Protein AF-A0A455UHB8-F1 (afdb_monomer)

Radius of gyration: 18.69 Å; Cα contacts (8 Å, |Δi|>4): 116; chains: 1; bounding box: 49×36×44 Å

Foldseek 3Di:
DQDADPVRHGPDPDDDPQVVVQVVLVVCPPPQQNCNLDHPVNCVPPDDAEPPCDPVHVRHDPDPCPVLFDQLALVRDPAQAADPPPRHGQDSVNSVVVRCRRHDD

Nearest PDB structures (foldseek):
  2jiq-assembly1_A  TM=6.362E-01  e=1.709E-01  Desulfovibrio desulfuricans

Structure (mmCIF, N/CA/C/O backbone):
data_AF-A0A455UHB8-F1
#
_entry.id   AF-A0A455UHB8-F1
#
loop_
_atom_site.group_PDB
_atom_site.id
_atom_site.type_symbol
_atom_site.label_atom_id
_atom_site.label_alt_id
_atom_site.label_comp_id
_atom_site.label_asym_id
_atom_site.label_entity_id
_atom_site.label_seq_id
_atom_site.pdbx_PDB_ins_code
_atom_site.Cartn_x
_atom_site.Cartn_y
_atom_site.Cartn_z
_atom_site.occupancy
_atom_site.B_iso_or_equiv
_atom_site.auth_seq_id
_atom_site.auth_comp_id
_atom_site.auth_asym_id
_atom_site.auth_atom_id
_atom_site.pdbx_PDB_model_num
ATOM 1 N N . MET A 1 1 ? -18.116 21.001 11.915 1.00 71.88 1 MET A N 1
ATOM 2 C CA . MET A 1 1 ? -17.981 21.022 10.443 1.00 71.88 1 MET A CA 1
ATOM 3 C C . MET A 1 1 ? -19.008 20.039 9.894 1.00 71.88 1 MET A C 1
ATOM 5 O O . MET A 1 1 ? -19.040 18.930 10.405 1.00 71.88 1 MET A O 1
ATOM 9 N N . ASP A 1 2 ? -19.877 20.454 8.967 1.00 89.94 2 ASP A N 1
ATOM 10 C CA . ASP A 1 2 ? -20.987 19.650 8.405 1.00 89.94 2 ASP A CA 1
ATOM 11 C C . ASP A 1 2 ? -20.594 19.089 7.025 1.00 89.94 2 ASP A C 1
ATOM 13 O O . ASP A 1 2 ? -21.097 19.523 5.993 1.00 89.94 2 ASP A O 1
ATOM 17 N N . PHE A 1 3 ? -19.591 18.204 6.989 1.00 93.94 3 PHE A N 1
ATOM 18 C CA . PHE A 1 3 ? -19.128 17.607 5.732 1.00 93.94 3 PHE A CA 1
ATOM 19 C C . PHE A 1 3 ? -20.104 16.525 5.263 1.00 93.94 3 PHE A C 1
ATOM 21 O O . PHE A 1 3 ? -20.386 15.583 6.006 1.00 93.94 3 PHE A O 1
ATOM 28 N N . ARG A 1 4 ? -20.578 16.646 4.020 1.00 96.12 4 ARG A N 1
ATOM 29 C CA . ARG A 1 4 ? -21.568 15.749 3.412 1.00 96.12 4 ARG A CA 1
ATOM 30 C C . ARG A 1 4 ? -21.042 15.109 2.133 1.00 96.12 4 ARG A C 1
ATOM 32 O O . ARG A 1 4 ? -20.195 15.695 1.456 1.00 96.12 4 ARG A O 1
ATOM 39 N N . ASP A 1 5 ? -21.530 13.914 1.822 1.00 94.19 5 ASP A N 1
ATOM 40 C CA . ASP A 1 5 ? -21.295 13.258 0.538 1.00 94.19 5 ASP A CA 1
ATOM 41 C C . ASP A 1 5 ? -22.224 13.812 -0.564 1.00 94.19 5 ASP A C 1
ATOM 43 O O . ASP A 1 5 ? -23.021 14.730 -0.346 1.00 94.19 5 ASP A O 1
ATOM 47 N N . LYS A 1 6 ? -22.090 13.282 -1.785 1.00 95.12 6 LYS A N 1
ATOM 48 C CA . LYS A 1 6 ? -22.878 13.706 -2.956 1.00 95.12 6 LYS A CA 1
ATOM 49 C C . LYS A 1 6 ? -24.388 13.457 -2.808 1.00 95.12 6 LYS A C 1
ATOM 51 O O . LYS A 1 6 ? -25.159 14.050 -3.555 1.00 95.12 6 LYS A O 1
ATOM 56 N N . ASP A 1 7 ? -24.779 12.582 -1.884 1.00 95.88 7 ASP A N 1
ATOM 57 C CA . ASP A 1 7 ? -26.160 12.175 -1.636 1.00 95.88 7 ASP A CA 1
ATOM 58 C C . ASP A 1 7 ? -26.763 12.952 -0.443 1.00 95.88 7 ASP A C 1
ATOM 60 O O . ASP A 1 7 ? -27.946 12.818 -0.141 1.00 95.88 7 ASP A O 1
ATOM 64 N N . GLY A 1 8 ? -25.975 13.834 0.191 1.00 95.38 8 GLY A N 1
ATOM 65 C CA . GLY A 1 8 ? -26.390 14.686 1.308 1.00 95.38 8 GLY A CA 1
ATOM 66 C C . GLY A 1 8 ? -26.189 14.056 2.688 1.00 95.38 8 GLY A C 1
ATOM 67 O O . GLY A 1 8 ? -26.466 14.713 3.696 1.00 95.38 8 GLY A O 1
ATOM 68 N N . GLU A 1 9 ? -25.667 12.834 2.752 1.00 94.31 9 GLU A N 1
ATOM 69 C CA . GLU A 1 9 ? -25.404 12.109 3.996 1.00 94.31 9 GLU A CA 1
ATOM 70 C C . GLU A 1 9 ? -24.083 12.563 4.639 1.00 94.31 9 GLU A C 1
ATOM 72 O O . GLU A 1 9 ? -23.232 13.139 3.955 1.00 94.31 9 GLU A O 1
ATOM 77 N N . PRO A 1 10 ? -23.861 12.326 5.947 1.00 93.69 10 PRO A N 1
ATOM 78 C CA . PRO A 1 10 ? -22.572 12.597 6.579 1.00 93.69 10 PRO A CA 1
ATOM 79 C C . PRO A 1 10 ? -21.412 11.921 5.833 1.00 93.69 10 PRO A C 1
ATOM 81 O O . PRO A 1 10 ? -21.453 10.722 5.553 1.00 93.69 10 PRO A O 1
ATOM 84 N N . LEU A 1 11 ? -20.356 12.689 5.537 1.00 92.00 11 LEU A N 1
ATOM 85 C CA . LE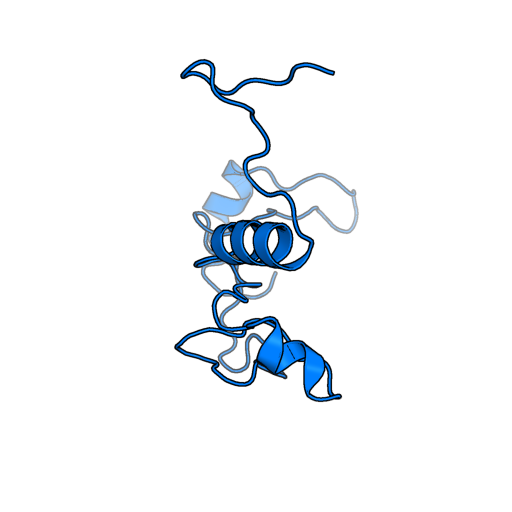U A 1 11 ? -19.188 12.187 4.801 1.00 92.00 11 LEU A CA 1
ATOM 86 C C . LEU A 1 11 ? -18.480 11.050 5.557 1.00 92.00 11 LEU A C 1
ATOM 88 O O . LEU A 1 11 ? -18.043 10.072 4.956 1.00 92.00 11 LEU A O 1
ATOM 92 N N . ILE A 1 12 ? -18.369 11.192 6.878 1.00 92.44 12 ILE A N 1
ATOM 93 C CA . ILE A 1 12 ? -17.812 10.182 7.777 1.00 92.44 12 ILE A CA 1
ATOM 94 C C . ILE A 1 12 ? -18.977 9.385 8.358 1.00 92.44 12 ILE A C 1
ATOM 96 O O . ILE A 1 12 ? -19.826 9.950 9.046 1.00 92.44 12 ILE A O 1
ATOM 100 N N . LYS A 1 13 ? -19.011 8.080 8.070 1.00 90.12 13 LYS A N 1
ATOM 101 C CA . LYS A 1 13 ? -20.126 7.185 8.436 1.00 90.12 13 LYS A CA 1
ATOM 102 C C . LYS A 1 13 ? -19.850 6.338 9.681 1.00 90.12 13 LYS A C 1
ATOM 104 O O . LYS A 1 13 ? -20.756 5.681 10.181 1.00 90.12 13 LYS A O 1
ATOM 109 N N . TRP A 1 14 ? -18.614 6.352 10.168 1.00 93.19 14 TRP A N 1
ATOM 110 C CA . TRP A 1 14 ? -18.152 5.574 11.314 1.00 93.19 14 TRP A CA 1
ATOM 111 C C . TRP A 1 14 ? -18.074 6.422 12.581 1.00 93.19 14 TRP A C 1
ATOM 113 O O . TRP A 1 14 ? -17.750 7.610 12.541 1.00 93.19 14 TRP A O 1
ATOM 123 N N . ASN A 1 15 ? -18.338 5.780 13.714 1.00 94.25 15 ASN A N 1
ATOM 124 C CA . ASN A 1 15 ? -18.388 6.393 15.038 1.00 94.25 15 ASN A CA 1
ATOM 125 C C . ASN A 1 15 ? -17.418 5.738 16.030 1.00 94.25 15 ASN A C 1
ATOM 127 O O . ASN A 1 15 ? -17.195 6.283 17.112 1.00 94.25 15 ASN A O 1
ATOM 131 N N . THR A 1 16 ? -16.819 4.598 15.676 1.00 95.56 16 THR A N 1
ATOM 132 C CA . THR A 1 16 ? -15.837 3.898 16.515 1.00 95.56 16 THR A CA 1
ATOM 133 C C . THR A 1 16 ? -14.482 3.754 15.810 1.00 95.56 16 THR A C 1
ATOM 135 O O . THR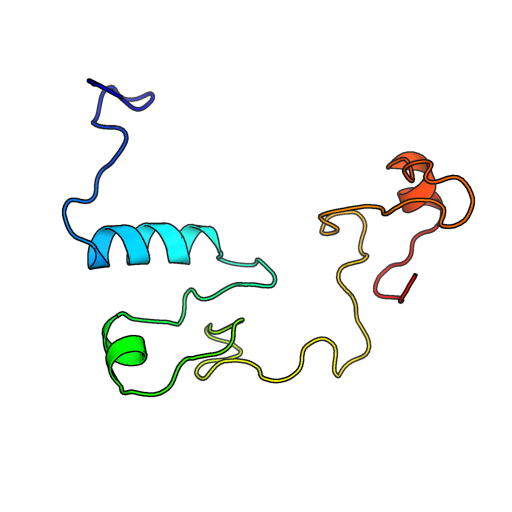 A 1 16 ? -14.415 3.792 14.579 1.00 95.56 16 THR A O 1
ATOM 138 N N . PRO A 1 17 ? -13.378 3.579 16.563 1.00 94.25 17 PRO A N 1
ATOM 139 C CA . PRO A 1 17 ? -12.073 3.275 15.973 1.00 94.25 17 PRO A CA 1
ATOM 140 C C . PRO A 1 17 ? -12.067 2.001 15.118 1.00 94.25 17 PRO A C 1
ATOM 142 O O . PRO A 1 17 ? -11.386 1.961 14.098 1.00 94.25 17 PRO A O 1
ATOM 145 N N . GLU A 1 18 ? -12.841 0.987 15.511 1.00 95.12 18 GLU A N 1
ATOM 146 C CA . GLU A 1 18 ? -12.971 -0.272 14.770 1.00 95.12 18 GLU A CA 1
ATOM 147 C C . GLU A 1 18 ? -13.687 -0.072 13.436 1.00 95.12 18 GLU A C 1
ATOM 149 O O . GLU A 1 18 ? -13.157 -0.461 12.401 1.00 95.12 18 GLU A O 1
ATOM 154 N N . GLU A 1 19 ? -14.808 0.652 13.423 1.00 95.31 19 GLU A N 1
ATOM 155 C CA . GLU A 1 19 ? -15.504 1.001 12.179 1.00 95.31 19 GLU A CA 1
ATOM 156 C C . GLU A 1 19 ? -14.631 1.862 11.251 1.00 95.31 19 GLU A C 1
ATOM 158 O O . GLU A 1 19 ? -14.642 1.678 10.034 1.00 95.31 19 GLU A O 1
ATOM 163 N N . ALA A 1 20 ? -13.849 2.792 11.812 1.00 94.81 20 ALA A N 1
ATOM 164 C CA . ALA A 1 20 ? -12.910 3.607 11.043 1.00 94.81 20 ALA A CA 1
ATOM 165 C C . ALA A 1 20 ? -11.801 2.752 10.409 1.00 94.81 20 ALA A C 1
ATOM 167 O O . ALA A 1 20 ? -11.434 2.954 9.251 1.00 94.81 20 ALA A O 1
ATOM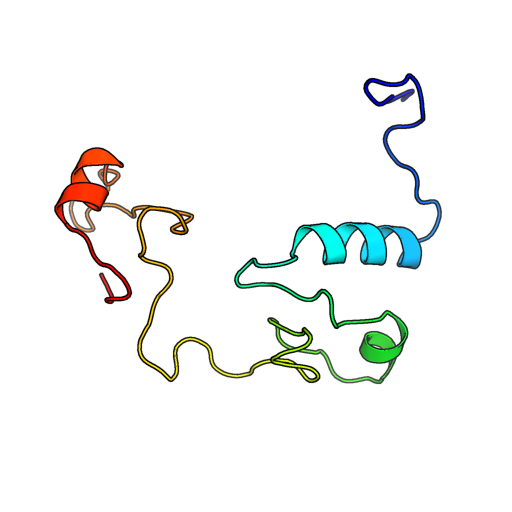 168 N N . PHE A 1 21 ? -11.271 1.791 11.167 1.00 94.81 21 PHE A N 1
ATOM 169 C CA . PHE A 1 21 ? -10.263 0.852 10.691 1.00 94.81 21 PHE A CA 1
ATOM 170 C C . PHE A 1 21 ? -10.818 -0.076 9.607 1.00 94.81 21 PHE A C 1
ATOM 172 O O . PHE A 1 21 ? -10.169 -0.261 8.577 1.00 94.81 21 PHE A O 1
ATOM 179 N N . ASP A 1 22 ? -12.025 -0.607 9.798 1.00 94.81 22 ASP A N 1
ATOM 180 C CA . ASP A 1 22 ? -12.685 -1.466 8.819 1.00 94.81 22 ASP A CA 1
ATOM 181 C C . ASP A 1 22 ? -12.985 -0.715 7.515 1.00 94.81 22 ASP A C 1
ATOM 183 O O . ASP A 1 22 ? -12.728 -1.235 6.429 1.00 94.81 22 ASP A O 1
ATOM 187 N N . ALA A 1 23 ? -13.419 0.546 7.595 1.00 94.19 23 ALA A N 1
ATOM 188 C CA . ALA A 1 23 ? -13.560 1.393 6.413 1.00 94.19 23 ALA A CA 1
ATOM 189 C C . ALA A 1 23 ? -12.215 1.600 5.690 1.00 94.19 23 ALA A C 1
ATOM 191 O O . ALA A 1 23 ? -12.150 1.549 4.461 1.00 94.19 23 ALA A O 1
ATOM 192 N N . TRP A 1 24 ? -11.130 1.805 6.440 1.00 93.69 24 TRP A N 1
ATOM 193 C CA . TRP A 1 24 ? -9.806 2.068 5.878 1.00 93.69 24 TRP A CA 1
ATOM 194 C C . TRP A 1 24 ? -9.155 0.831 5.250 1.00 93.69 24 TRP A C 1
ATOM 196 O O . TRP A 1 24 ? -8.590 0.929 4.159 1.00 93.69 24 TRP A O 1
ATOM 206 N N . ARG A 1 25 ? -9.258 -0.350 5.875 1.00 95.12 25 ARG A N 1
ATOM 207 C CA . ARG A 1 25 ? -8.694 -1.581 5.291 1.00 95.12 25 ARG A CA 1
ATOM 208 C C . ARG A 1 25 ? -9.351 -1.943 3.969 1.00 95.12 25 ARG A C 1
ATOM 210 O O . ARG A 1 25 ? -8.647 -2.393 3.068 1.00 95.12 25 ARG A O 1
ATOM 217 N N . GLU A 1 26 ? -10.641 -1.662 3.797 1.00 95.81 26 GLU A N 1
ATOM 218 C CA . GLU A 1 26 ? -11.321 -1.860 2.514 1.00 95.81 26 GLU A CA 1
ATOM 219 C C . GLU A 1 26 ? -10.753 -0.978 1.395 1.00 95.81 26 GLU A C 1
ATOM 221 O O . GLU A 1 26 ? -10.649 -1.431 0.254 1.00 95.81 26 GLU A O 1
ATOM 226 N N . CYS A 1 27 ? -10.274 0.232 1.702 1.00 94.44 27 CYS A N 1
ATOM 227 C CA . CYS A 1 27 ? -9.590 1.078 0.719 1.00 94.44 27 CYS A CA 1
ATOM 228 C C . CYS A 1 27 ? -8.275 0.471 0.202 1.00 94.44 27 CYS A C 1
ATOM 230 O O . CYS A 1 27 ? -7.789 0.877 -0.853 1.00 94.44 27 CYS A O 1
ATOM 232 N N . THR A 1 28 ? -7.690 -0.493 0.919 1.00 95.94 28 THR A N 1
ATOM 233 C CA . THR A 1 28 ? -6.416 -1.123 0.529 1.00 95.94 28 THR A CA 1
ATOM 234 C C . THR A 1 28 ? -6.569 -2.339 -0.370 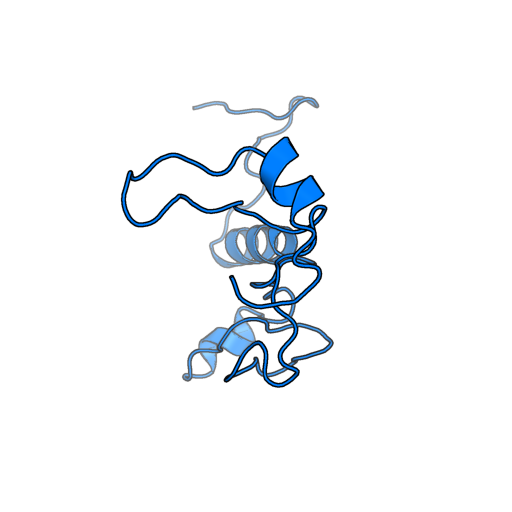1.00 95.94 28 THR A C 1
ATOM 236 O O . THR A 1 28 ? -5.568 -2.861 -0.858 1.00 95.94 28 THR A O 1
ATOM 239 N N . ARG A 1 29 ? -7.804 -2.780 -0.625 1.00 96.56 29 ARG A N 1
ATOM 240 C CA . ARG A 1 29 ? -8.096 -3.959 -1.439 1.00 96.56 29 ARG A CA 1
ATOM 241 C C . ARG A 1 29 ? -7.381 -3.900 -2.792 1.00 96.56 29 ARG A C 1
ATOM 243 O O . ARG A 1 29 ? -7.539 -2.946 -3.553 1.00 96.56 29 ARG A O 1
ATOM 250 N N . GLY A 1 30 ? -6.593 -4.931 -3.091 1.00 92.19 30 GLY A N 1
ATOM 251 C CA . GLY A 1 30 ? -5.832 -5.044 -4.341 1.00 92.19 30 GLY A CA 1
ATOM 252 C C . GLY A 1 30 ? -4.592 -4.145 -4.447 1.00 92.19 30 GLY A C 1
ATOM 253 O O . GLY A 1 30 ? -3.907 -4.180 -5.471 1.00 92.19 30 GLY A O 1
ATOM 254 N N . GLN A 1 31 ? -4.269 -3.356 -3.420 1.00 92.50 31 GLN A N 1
ATOM 255 C CA . GLN A 1 31 ? -3.005 -2.622 -3.344 1.00 92.50 31 GLN A CA 1
ATOM 256 C C . GLN A 1 31 ? -1.878 -3.508 -2.802 1.00 92.50 31 GLN A C 1
ATOM 258 O O . GLN A 1 31 ? -2.115 -4.567 -2.228 1.00 92.50 31 GLN A O 1
ATOM 263 N N . LEU A 1 32 ? -0.620 -3.076 -2.944 1.00 92.56 32 LEU A N 1
ATOM 264 C CA . LEU A 1 32 ? 0.528 -3.801 -2.375 1.00 92.56 32 LEU A CA 1
ATOM 265 C C . LEU A 1 32 ? 0.404 -3.971 -0.860 1.00 92.56 32 LEU A C 1
ATOM 267 O O . LEU A 1 32 ? 0.803 -4.991 -0.306 1.00 92.56 32 LEU A O 1
ATOM 271 N N . CYS A 1 33 ? -0.137 -2.946 -0.210 1.00 94.19 33 CYS A N 1
ATOM 272 C CA . CYS A 1 33 ? -0.367 -2.921 1.218 1.00 94.19 33 CYS A CA 1
ATOM 273 C C . CYS A 1 33 ? -1.705 -3.545 1.619 1.00 94.19 33 CYS A C 1
ATOM 275 O O . CYS A 1 33 ? -2.101 -3.324 2.748 1.00 94.19 33 CYS A O 1
ATOM 277 N N . ASP A 1 34 ? -2.401 -4.293 0.754 1.00 96.94 34 ASP A N 1
ATOM 278 C CA . ASP A 1 34 ? -3.717 -4.865 1.065 1.00 96.94 34 ASP A CA 1
ATOM 279 C C . ASP A 1 34 ? -3.711 -5.602 2.412 1.00 96.94 34 ASP A C 1
ATOM 281 O O . ASP A 1 34 ? -3.119 -6.675 2.553 1.00 96.94 34 ASP A O 1
ATOM 285 N N . TYR A 1 35 ? -4.373 -5.006 3.406 1.00 96.94 35 TYR A N 1
ATOM 286 C CA . TYR A 1 35 ? -4.576 -5.583 4.732 1.00 96.94 35 TYR A CA 1
ATOM 287 C C . TYR A 1 35 ? -6.056 -5.835 5.028 1.00 96.94 35 TYR A C 1
ATOM 289 O O . TYR A 1 35 ? -6.485 -5.854 6.184 1.00 96.94 35 TYR A O 1
ATOM 297 N N . THR A 1 36 ? -6.849 -6.099 3.986 1.00 97.62 36 THR A N 1
ATOM 298 C CA . THR A 1 36 ? -8.266 -6.470 4.111 1.00 97.62 36 THR A CA 1
ATOM 299 C C . THR A 1 36 ? -8.489 -7.737 4.930 1.00 97.62 36 THR A C 1
ATOM 301 O O . THR A 1 36 ? -9.616 -7.990 5.322 1.00 97.62 36 THR A O 1
ATOM 304 N N . GLY A 1 37 ? -7.467 -8.539 5.225 1.00 95.62 37 GLY A N 1
ATOM 305 C CA . GLY A 1 37 ? -7.525 -9.713 6.098 1.00 95.62 37 GLY A CA 1
ATOM 306 C C . GLY A 1 37 ? -7.157 -9.455 7.565 1.00 95.62 37 GLY A C 1
ATOM 307 O O . GLY A 1 37 ? -7.238 -10.394 8.367 1.00 95.62 37 GLY A O 1
ATOM 308 N N . MET A 1 38 ? -6.746 -8.236 7.939 1.00 95.44 38 MET A N 1
ATOM 309 C CA . MET A 1 38 ? -6.484 -7.854 9.333 1.00 95.44 38 MET A CA 1
ATOM 310 C C . MET A 1 38 ? -7.791 -7.424 10.003 1.00 95.44 38 MET A C 1
ATOM 312 O O . MET A 1 38 ? -8.334 -6.386 9.653 1.00 95.44 38 MET A O 1
ATOM 316 N N . SER A 1 39 ? -8.299 -8.203 10.960 1.00 92.06 39 SER A N 1
ATOM 317 C CA . SER A 1 39 ? -9.407 -7.782 11.828 1.00 92.06 39 SER A CA 1
ATOM 318 C C . SER A 1 39 ? -8.884 -7.118 13.102 1.00 92.06 39 SER A C 1
ATOM 320 O O . SER A 1 39 ? -7.741 -7.348 13.506 1.00 92.06 39 SER A O 1
ATOM 322 N N . TYR A 1 40 ? -9.739 -6.348 13.777 1.00 89.81 40 TYR A N 1
ATOM 323 C CA . TYR A 1 40 ? -9.421 -5.767 15.084 1.00 89.81 40 TYR A CA 1
ATOM 324 C C . TYR A 1 40 ? -9.030 -6.842 16.115 1.00 89.81 40 TYR A C 1
ATOM 326 O O . TYR A 1 40 ? -8.070 -6.676 16.866 1.00 89.81 40 TYR A O 1
ATOM 334 N N . GLU A 1 41 ? -9.704 -7.996 16.079 1.00 90.75 41 GLU A N 1
ATOM 335 C CA . GLU A 1 41 ? -9.365 -9.184 16.875 1.00 90.75 41 GLU A CA 1
ATOM 336 C C . GLU A 1 41 ? -7.958 -9.723 16.568 1.00 90.75 41 GLU A C 1
ATOM 338 O O . GLU A 1 41 ? -7.190 -10.015 17.480 1.00 90.75 41 GLU A O 1
ATOM 343 N N . LYS A 1 42 ? -7.571 -9.819 15.289 1.00 91.50 42 LYS A N 1
ATOM 344 C CA . LYS A 1 42 ? -6.218 -10.266 14.923 1.00 91.50 42 LYS A CA 1
ATOM 345 C C . LYS A 1 42 ? -5.143 -9.318 15.461 1.00 91.50 42 LYS A C 1
ATOM 347 O O . LYS A 1 42 ? -4.093 -9.778 15.900 1.00 91.50 42 LYS A O 1
ATOM 352 N N . LEU A 1 43 ? -5.401 -8.011 15.434 1.00 91.31 43 LEU A N 1
ATOM 353 C CA . LEU A 1 43 ? -4.458 -6.998 15.914 1.00 91.31 43 LEU A CA 1
ATOM 354 C C . LEU A 1 43 ? -4.317 -6.987 17.443 1.00 91.31 43 LEU A C 1
ATOM 356 O O . LEU A 1 43 ? -3.252 -6.638 17.951 1.00 91.31 43 LEU A O 1
ATOM 360 N N . SER A 1 44 ? -5.349 -7.392 18.187 1.00 88.81 44 SER A N 1
ATOM 361 C CA . SER A 1 44 ? -5.300 -7.448 19.654 1.00 88.81 44 SER A CA 1
ATOM 362 C C . SER A 1 44 ? -4.543 -8.667 20.204 1.00 88.81 44 SER A C 1
ATOM 364 O O . SER A 1 44 ? -4.222 -8.699 21.391 1.00 88.81 44 SER A O 1
ATOM 366 N N . GLY A 1 45 ? -4.175 -9.631 19.349 1.00 86.00 45 GLY A N 1
ATOM 367 C CA . GLY A 1 45 ? -3.468 -10.870 19.706 1.00 86.00 45 GLY A CA 1
ATOM 368 C C . GLY A 1 45 ? -2.006 -10.724 20.164 1.00 86.00 45 GLY A C 1
ATOM 369 O O . GLY A 1 45 ? -1.373 -11.723 20.495 1.00 86.00 45 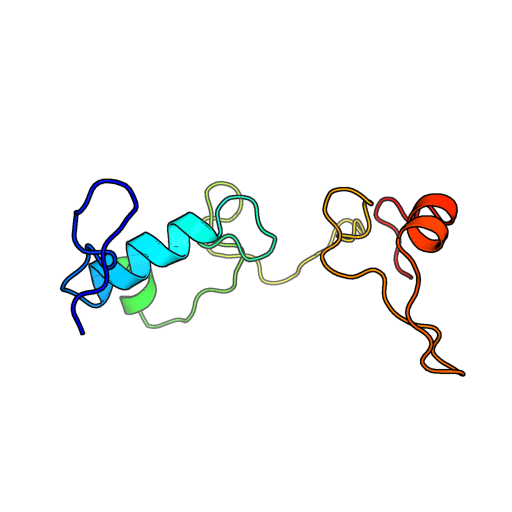GLY A O 1
ATOM 370 N N . GLY A 1 46 ? -1.455 -9.507 20.210 1.00 78.94 46 GLY A N 1
ATOM 371 C CA . GLY A 1 46 ? -0.181 -9.200 20.880 1.00 78.94 46 GLY A CA 1
ATOM 372 C C . GLY A 1 46 ? 1.069 -9.162 19.993 1.00 78.94 46 GLY A C 1
ATOM 373 O O . GLY A 1 46 ? 2.084 -8.612 20.415 1.00 78.94 46 GLY A O 1
ATOM 374 N N . SER A 1 47 ? 1.005 -9.657 18.755 1.00 80.62 47 SER A N 1
ATOM 375 C CA . SER A 1 47 ? 2.058 -9.470 17.746 1.00 80.62 47 SER A CA 1
ATOM 376 C C . SER A 1 47 ? 1.535 -8.633 16.583 1.00 80.62 47 SER A C 1
ATOM 378 O O . SER A 1 47 ? 0.459 -8.914 16.057 1.00 80.62 47 SER A O 1
ATOM 380 N N . GLY A 1 48 ? 2.300 -7.627 16.150 1.00 89.12 48 GLY A N 1
ATOM 381 C CA . GLY A 1 48 ? 1.986 -6.892 14.923 1.00 89.12 48 GLY A CA 1
ATOM 382 C C . GLY A 1 48 ? 1.957 -7.817 13.700 1.00 89.12 48 GLY A C 1
ATOM 383 O O . GLY A 1 48 ? 2.645 -8.835 13.672 1.00 89.12 48 GLY A O 1
ATOM 384 N N . ILE A 1 49 ? 1.166 -7.457 12.687 1.00 94.12 49 ILE A N 1
ATOM 385 C CA . ILE A 1 49 ? 1.015 -8.230 11.446 1.00 94.12 49 ILE A CA 1
ATOM 386 C C . ILE A 1 49 ? 1.598 -7.415 10.292 1.00 94.12 49 ILE A C 1
ATOM 388 O O . ILE A 1 49 ? 1.266 -6.243 10.123 1.00 94.12 49 ILE A O 1
ATOM 392 N N . GLN A 1 50 ? 2.467 -8.029 9.491 1.00 95.12 50 GLN A N 1
ATOM 393 C CA . GLN A 1 50 ? 3.045 -7.393 8.306 1.00 95.12 50 GLN A CA 1
ATOM 394 C C . GLN A 1 50 ? 2.057 -7.440 7.138 1.00 95.12 50 GLN A C 1
ATOM 396 O O . GLN A 1 50 ? 1.444 -8.471 6.874 1.00 95.12 50 GLN A O 1
ATOM 401 N N . TRP A 1 51 ? 1.900 -6.330 6.424 1.00 95.31 51 TRP A N 1
ATOM 402 C CA . TRP A 1 51 ? 1.141 -6.300 5.175 1.00 95.31 51 TRP A CA 1
ATOM 403 C C . TRP A 1 51 ? 1.978 -6.881 4.015 1.00 95.31 51 TRP A C 1
ATOM 405 O O . TRP A 1 51 ? 3.207 -6.872 4.091 1.00 95.31 51 TRP A O 1
ATOM 415 N N . PRO A 1 52 ? 1.348 -7.339 2.919 1.00 96.50 52 PRO A N 1
ATOM 416 C CA . PRO A 1 52 ? -0.087 -7.566 2.757 1.00 96.50 52 PRO A CA 1
ATOM 417 C C . PRO A 1 52 ? -0.594 -8.670 3.689 1.00 96.50 52 PRO A C 1
ATOM 419 O O . PRO A 1 52 ? 0.088 -9.668 3.900 1.00 96.50 52 PRO A O 1
ATOM 422 N N . CYS A 1 53 ? -1.800 -8.491 4.223 1.00 96.81 53 CYS A N 1
ATOM 423 C CA . CYS A 1 53 ? -2.519 -9.505 4.983 1.00 96.81 53 CYS A CA 1
ATOM 424 C C . CYS A 1 53 ? -3.943 -9.614 4.437 1.00 96.81 53 CYS A C 1
ATOM 426 O O . CYS A 1 53 ? -4.786 -8.768 4.713 1.00 96.81 53 CYS A O 1
ATOM 428 N N . ASN A 1 54 ? -4.203 -10.636 3.632 1.00 96.94 54 ASN A N 1
ATOM 429 C CA . ASN A 1 54 ? -5.435 -10.813 2.859 1.00 96.94 54 ASN A CA 1
ATOM 430 C C . ASN A 1 54 ? -5.700 -12.313 2.632 1.00 96.94 54 ASN A C 1
ATOM 432 O O . ASN A 1 54 ? -5.083 -13.150 3.287 1.00 96.94 54 ASN A O 1
ATOM 436 N N . GLU A 1 55 ? -6.609 -12.679 1.726 1.00 95.88 55 GLU A N 1
ATOM 437 C CA . GLU A 1 55 ? -6.932 -14.090 1.443 1.00 95.88 55 GLU A CA 1
ATOM 438 C C . GLU A 1 55 ? -5.716 -14.909 0.980 1.00 95.88 55 GLU A C 1
ATOM 440 O O . GLU A 1 55 ? -5.587 -16.080 1.334 1.00 95.88 55 GLU A O 1
ATOM 445 N N . GLN A 1 56 ? -4.799 -14.290 0.230 1.00 95.62 56 GLN A N 1
ATOM 446 C CA . GLN A 1 56 ? -3.569 -14.936 -0.229 1.00 95.62 56 GLN A CA 1
ATOM 447 C C . GLN A 1 56 ? -2.522 -15.039 0.890 1.00 95.62 56 GLN A C 1
ATOM 449 O O . GLN A 1 56 ? -1.771 -16.012 0.952 1.00 95.62 56 GLN A O 1
ATOM 454 N N . TYR A 1 57 ? -2.475 -14.042 1.776 1.00 96.19 57 TYR A N 1
ATOM 455 C CA . TYR A 1 57 ? -1.516 -13.938 2.876 1.00 96.19 57 TYR A CA 1
ATOM 456 C C . TYR A 1 57 ? -2.247 -13.769 4.221 1.00 96.19 57 TYR A C 1
ATOM 458 O O . TYR A 1 57 ? -2.201 -12.694 4.814 1.00 96.19 57 TYR A O 1
ATOM 466 N N . PRO A 1 58 ? -2.932 -14.801 4.750 1.00 94.31 58 PRO A N 1
ATOM 467 C CA . PRO A 1 58 ? -3.844 -14.651 5.897 1.00 94.31 58 PRO A CA 1
ATOM 468 C C . PRO A 1 58 ? -3.161 -14.262 7.218 1.00 94.31 58 PRO A C 1
ATOM 470 O O . PRO A 1 58 ? -3.834 -13.808 8.153 1.00 94.31 58 PRO A O 1
ATOM 473 N N . HIS A 1 59 ? -1.840 -14.441 7.286 1.00 93.94 59 HIS A N 1
ATOM 474 C CA . HIS A 1 59 ? -0.982 -14.132 8.432 1.00 93.94 59 HIS A CA 1
ATOM 475 C C . HIS A 1 59 ? 0.036 -13.024 8.132 1.00 93.94 59 HIS A C 1
ATOM 477 O O . HIS A 1 59 ? 0.972 -12.825 8.901 1.00 93.94 59 HIS A O 1
ATOM 483 N N . GLY A 1 60 ? -0.144 -12.301 7.027 1.00 95.12 60 GLY A N 1
ATOM 484 C CA . GLY A 1 60 ? 0.842 -11.346 6.545 1.00 95.12 60 GLY A CA 1
ATOM 485 C C . GLY A 1 60 ? 1.891 -11.963 5.622 1.00 95.12 60 GLY A C 1
ATOM 486 O O . GLY A 1 60 ? 1.926 -13.180 5.407 1.00 95.12 60 GLY A O 1
ATOM 487 N N . ARG A 1 61 ? 2.766 -11.114 5.077 1.00 96.25 61 ARG A N 1
ATOM 488 C CA . ARG A 1 61 ? 3.906 -11.523 4.248 1.00 96.25 61 ARG A CA 1
ATOM 489 C C . ARG A 1 61 ? 5.169 -10.797 4.693 1.00 96.25 61 ARG A C 1
ATOM 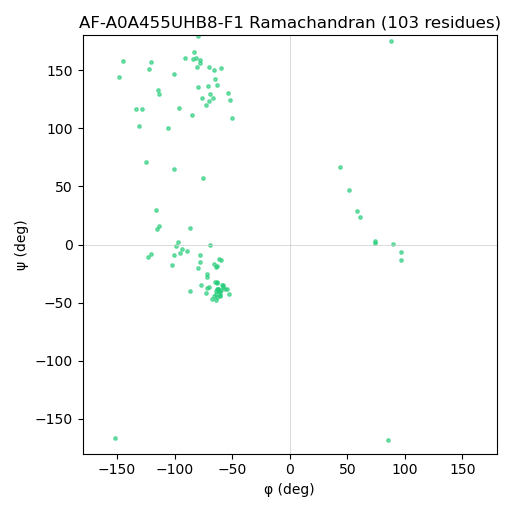491 O O . ARG A 1 61 ? 5.272 -9.585 4.563 1.00 96.25 61 ARG A O 1
ATOM 498 N N . GLU A 1 62 ? 6.146 -11.564 5.160 1.00 95.31 62 GLU A N 1
ATOM 499 C CA . GLU A 1 62 ? 7.396 -11.021 5.701 1.00 95.31 62 GLU A CA 1
ATOM 500 C C . GLU A 1 62 ? 8.315 -10.434 4.624 1.00 95.31 62 GLU A C 1
ATOM 502 O O . GLU A 1 62 ? 8.945 -9.400 4.834 1.00 95.31 62 GLU A O 1
ATOM 507 N N . HIS A 1 63 ? 8.364 -11.066 3.449 1.00 95.62 63 HIS A N 1
ATOM 508 C CA . HIS A 1 63 ? 9.240 -10.655 2.356 1.00 95.62 63 HIS A CA 1
ATOM 509 C C . HIS A 1 63 ? 8.460 -10.499 1.046 1.00 95.62 63 HIS A C 1
ATOM 511 O O . HIS A 1 63 ? 7.892 -11.458 0.508 1.00 95.62 63 HIS A O 1
ATOM 517 N N . LEU A 1 64 ? 8.433 -9.269 0.533 1.00 95.25 64 LEU A N 1
ATOM 518 C CA . LEU A 1 64 ? 7.866 -8.927 -0.772 1.00 95.25 64 LEU A CA 1
ATOM 519 C C . LEU A 1 64 ? 8.821 -9.314 -1.906 1.00 95.25 64 LEU A C 1
ATOM 521 O O . LEU A 1 64 ? 10.027 -9.387 -1.705 1.00 95.25 64 LEU A O 1
ATOM 525 N N . TYR A 1 65 ? 8.274 -9.518 -3.107 1.00 94.81 65 TYR A N 1
ATOM 526 C CA . TYR A 1 65 ? 9.050 -9.707 -4.344 1.00 94.81 65 TYR A CA 1
ATOM 527 C C . TYR A 1 65 ? 10.034 -10.887 -4.333 1.00 94.81 65 TYR A C 1
ATOM 529 O O . TYR A 1 65 ? 11.034 -10.885 -5.047 1.00 94.81 65 TYR A O 1
ATOM 537 N N . SER A 1 66 ? 9.737 -11.935 -3.560 1.00 95.62 66 SER A N 1
ATOM 538 C CA . SER A 1 66 ? 10.501 -13.193 -3.557 1.00 95.62 66 SER A CA 1
ATOM 539 C C . SER A 1 66 ? 10.507 -13.920 -4.913 1.00 95.62 66 SER A C 1
ATOM 541 O O . SER A 1 66 ? 11.265 -14.863 -5.108 1.00 95.62 66 SER A O 1
ATOM 543 N N . ASP A 1 67 ? 9.640 -13.501 -5.832 1.00 95.31 67 ASP A N 1
ATOM 544 C CA . ASP A 1 67 ? 9.521 -13.931 -7.225 1.00 95.31 67 ASP A CA 1
ATOM 545 C C . ASP A 1 67 ? 10.237 -12.994 -8.214 1.00 95.31 67 ASP A C 1
ATOM 547 O O . ASP A 1 67 ? 10.191 -13.229 -9.420 1.00 95.31 67 ASP A O 1
ATOM 551 N N . TYR A 1 68 ? 10.911 -11.951 -7.718 1.00 96.12 68 TYR A N 1
ATOM 552 C CA . TYR A 1 68 ? 11.586 -10.919 -8.508 1.00 96.12 68 TYR A CA 1
ATOM 553 C C . TYR A 1 68 ? 10.652 -10.111 -9.428 1.00 96.12 68 TYR A C 1
ATOM 555 O O . TYR A 1 68 ? 11.118 -9.526 -10.407 1.00 96.12 68 TYR A O 1
ATOM 563 N N . VAL A 1 69 ? 9.350 -10.047 -9.114 1.00 95.69 69 VAL A N 1
ATOM 564 C CA . VAL A 1 69 ? 8.352 -9.280 -9.878 1.00 95.69 69 VAL A CA 1
ATOM 565 C C . VAL A 1 69 ? 7.951 -8.013 -9.119 1.00 95.69 69 VAL A C 1
ATOM 567 O O . VAL A 1 69 ? 7.113 -8.043 -8.225 1.00 95.69 69 VAL A O 1
ATOM 570 N N . PHE A 1 70 ? 8.519 -6.869 -9.493 1.00 94.94 70 PHE A N 1
ATOM 571 C CA . PHE A 1 70 ? 8.279 -5.573 -8.844 1.00 94.94 70 PHE A CA 1
ATOM 572 C C . PHE A 1 70 ? 7.011 -4.862 -9.367 1.00 94.94 70 PHE A C 1
ATOM 574 O O . PHE A 1 70 ? 6.556 -5.111 -10.484 1.00 94.94 70 PHE A O 1
ATOM 581 N N . ARG A 1 71 ? 6.437 -3.907 -8.611 1.00 93.69 71 ARG A N 1
ATOM 582 C CA . ARG A 1 71 ? 5.304 -3.058 -9.072 1.00 93.69 71 ARG A CA 1
ATOM 583 C C . ARG A 1 71 ? 5.745 -1.971 -10.064 1.00 93.69 71 ARG A C 1
ATOM 585 O O . ARG A 1 71 ? 5.528 -0.784 -9.856 1.00 93.69 71 ARG A O 1
ATOM 592 N N . THR A 1 72 ? 6.359 -2.390 -11.166 1.00 95.62 72 THR A N 1
ATOM 593 C CA . THR A 1 72 ? 6.859 -1.515 -12.239 1.00 95.62 72 THR A CA 1
ATOM 594 C C . THR A 1 72 ? 6.101 -1.701 -13.560 1.00 95.62 72 THR A C 1
ATOM 596 O O . THR A 1 72 ? 6.548 -1.262 -14.621 1.00 95.62 72 THR A O 1
ATOM 599 N N . PHE A 1 73 ? 4.927 -2.339 -13.520 1.00 96.00 73 PHE A N 1
ATOM 600 C CA . PHE A 1 73 ? 3.976 -2.322 -14.633 1.00 96.00 73 PHE A CA 1
ATOM 601 C C . PHE A 1 73 ? 3.339 -0.939 -14.755 1.00 96.00 73 PHE A C 1
ATOM 603 O O . PHE A 1 73 ? 2.935 -0.359 -13.751 1.00 96.00 73 PHE A O 1
ATOM 610 N N . TYR A 1 74 ? 3.218 -0.428 -15.982 1.00 95.44 74 TYR A N 1
ATOM 611 C CA . TYR A 1 74 ? 2.726 0.928 -16.251 1.00 95.44 74 TYR A CA 1
ATOM 612 C C . TYR A 1 74 ? 1.376 1.233 -15.583 1.00 95.44 74 TYR A C 1
ATOM 614 O O . TYR A 1 74 ? 1.221 2.300 -15.001 1.00 95.44 74 TYR A O 1
ATOM 622 N N . ASP A 1 75 ? 0.433 0.288 -15.622 1.00 93.94 75 ASP A N 1
ATOM 623 C CA . ASP A 1 75 ? -0.928 0.496 -15.108 1.00 93.94 75 ASP A CA 1
ATOM 624 C C . ASP A 1 75 ? -1.029 0.415 -13.576 1.00 93.94 75 ASP A C 1
ATOM 626 O O . ASP A 1 75 ? -2.034 0.825 -13.003 1.00 93.94 75 ASP A O 1
ATOM 630 N N . THR A 1 76 ? -0.002 -0.114 -12.902 1.00 91.81 76 THR A N 1
ATOM 631 C CA . THR A 1 76 ? -0.010 -0.313 -11.441 1.00 91.81 76 THR A CA 1
ATOM 632 C C . THR A 1 76 ? 1.110 0.419 -10.709 1.00 91.81 76 THR A C 1
ATOM 634 O O . THR A 1 76 ? 1.151 0.374 -9.482 1.00 91.81 76 THR A O 1
ATOM 637 N N . ALA A 1 77 ? 2.063 1.016 -11.426 1.00 93.69 77 ALA A N 1
ATOM 638 C CA . ALA A 1 77 ? 3.165 1.742 -10.816 1.00 93.69 77 ALA A CA 1
ATOM 639 C C . ALA A 1 77 ? 2.638 3.040 -10.193 1.00 93.69 77 ALA A C 1
ATOM 641 O O . ALA A 1 77 ? 2.039 3.871 -10.869 1.00 93.69 77 ALA A O 1
ATOM 642 N N . GLU A 1 78 ? 2.884 3.220 -8.898 1.00 91.12 78 GLU A N 1
ATOM 643 C CA . GLU A 1 78 ? 2.461 4.417 -8.159 1.00 91.12 78 GLU A CA 1
ATOM 644 C C . GLU A 1 78 ? 3.401 5.609 -8.405 1.00 91.12 78 GLU A C 1
ATOM 646 O O . GLU A 1 78 ? 3.029 6.763 -8.202 1.00 91.12 78 GLU A O 1
ATOM 651 N N . ASN A 1 79 ? 4.628 5.334 -8.856 1.00 91.69 79 ASN A N 1
ATOM 652 C CA . ASN A 1 79 ? 5.641 6.329 -9.180 1.00 91.69 79 ASN A CA 1
ATOM 653 C C . ASN A 1 79 ? 6.535 5.813 -10.319 1.00 91.69 79 ASN A C 1
ATOM 655 O O . ASN A 1 79 ? 6.845 4.623 -10.385 1.00 91.69 79 ASN A O 1
ATOM 659 N N . PHE A 1 80 ? 6.970 6.716 -11.197 1.00 94.31 80 PHE A N 1
ATOM 660 C CA . PHE A 1 80 ? 7.867 6.418 -12.315 1.00 94.31 80 PHE A CA 1
ATOM 661 C C . PHE A 1 80 ? 9.347 6.670 -12.003 1.00 94.31 80 PHE A C 1
ATOM 663 O O . PHE A 1 80 ? 10.207 6.284 -12.790 1.00 94.31 80 PHE A O 1
ATOM 670 N N . GLY A 1 81 ? 9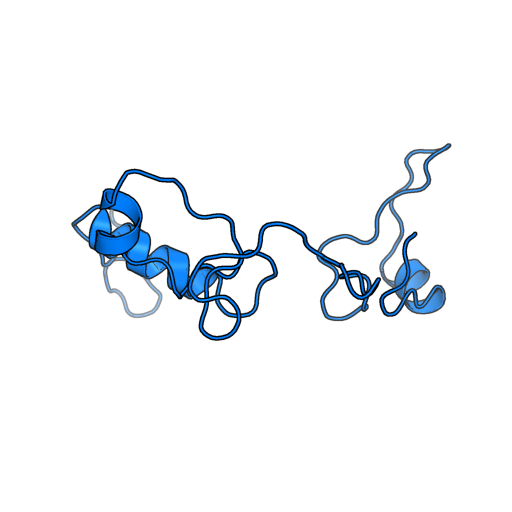.646 7.265 -10.847 1.00 92.25 81 GLY A N 1
ATOM 671 C CA . GLY A 1 81 ? 11.005 7.530 -10.390 1.00 92.25 81 GLY A CA 1
ATOM 672 C C . GLY A 1 81 ? 11.585 8.833 -10.936 1.00 92.25 81 GLY A C 1
ATOM 673 O O . GLY A 1 81 ? 10.882 9.690 -11.478 1.00 92.25 81 GLY A O 1
ATOM 674 N N . HIS A 1 82 ? 12.889 8.993 -10.753 1.00 93.00 82 HIS A N 1
ATOM 675 C CA . HIS A 1 82 ? 13.659 10.139 -11.220 1.00 93.00 82 HIS A CA 1
ATOM 676 C C . HIS A 1 82 ? 15.056 9.688 -11.644 1.00 93.00 82 HIS A C 1
ATOM 678 O O . HIS A 1 82 ? 15.534 8.633 -11.231 1.00 93.00 82 HIS A O 1
ATOM 684 N N . ASP A 1 83 ? 15.691 10.493 -12.481 1.00 90.69 83 ASP A N 1
ATOM 685 C CA . ASP A 1 83 ? 17.095 10.362 -12.833 1.00 90.69 83 ASP A CA 1
ATOM 686 C C . ASP A 1 83 ? 17.967 10.654 -11.601 1.00 90.69 83 ASP A C 1
ATOM 688 O O . ASP A 1 83 ? 17.808 11.696 -10.963 1.00 90.69 83 ASP A O 1
ATOM 692 N N . LEU A 1 84 ? 18.857 9.725 -11.246 1.00 90.06 84 LEU A N 1
ATOM 693 C CA . LEU A 1 84 ? 19.614 9.785 -9.990 1.00 90.06 84 LEU A CA 1
ATOM 694 C C . LEU A 1 84 ? 20.690 10.879 -9.976 1.00 90.06 84 LEU A C 1
ATOM 696 O O . LEU A 1 84 ? 21.036 11.364 -8.900 1.00 90.06 84 LEU A O 1
ATOM 700 N N . ASP A 1 85 ? 21.196 11.282 -11.142 1.00 94.50 85 ASP A N 1
ATOM 701 C CA . ASP A 1 85 ? 22.258 12.285 -11.246 1.00 94.50 85 ASP A CA 1
ATOM 702 C C . ASP A 1 85 ? 21.687 13.710 -11.266 1.00 94.50 85 ASP A C 1
ATOM 704 O O . ASP A 1 85 ? 22.236 14.632 -10.662 1.00 94.50 85 ASP A O 1
ATOM 708 N N . THR A 1 86 ? 20.571 13.903 -11.967 1.00 95.06 86 THR A N 1
ATOM 709 C CA . THR A 1 86 ? 19.969 15.222 -12.214 1.00 95.06 86 THR A CA 1
ATOM 710 C C . THR A 1 86 ? 18.757 15.516 -11.335 1.00 95.06 86 THR A C 1
ATOM 712 O O . THR A 1 86 ? 18.341 16.671 -11.232 1.00 95.06 86 THR A O 1
ATOM 715 N N . GLY A 1 87 ? 18.154 14.494 -10.726 1.00 94.31 87 GLY A N 1
ATOM 716 C CA . GLY A 1 87 ? 16.903 14.611 -9.977 1.00 94.31 87 GLY A CA 1
ATOM 717 C C . GLY A 1 87 ? 15.657 14.784 -10.854 1.00 94.31 87 GLY A C 1
ATOM 718 O O . GLY A 1 87 ? 14.560 14.975 -10.328 1.00 94.31 87 GLY A O 1
ATOM 719 N N . ALA A 1 88 ? 15.789 14.750 -12.184 1.00 94.88 88 ALA A N 1
ATOM 720 C CA . ALA A 1 88 ? 14.671 14.981 -13.092 1.00 94.88 88 ALA A CA 1
ATOM 721 C C . ALA A 1 88 ? 13.657 13.827 -13.030 1.00 94.88 88 ALA A C 1
ATOM 723 O O . ALA A 1 88 ? 14.019 12.661 -13.175 1.00 94.88 88 ALA A O 1
ATOM 724 N N . ALA A 1 89 ? 12.370 14.138 -12.852 1.00 95.56 89 ALA A N 1
ATOM 725 C CA . ALA A 1 89 ? 11.320 13.122 -12.802 1.00 95.56 89 ALA A CA 1
ATOM 726 C C . ALA A 1 89 ? 11.200 12.357 -14.131 1.00 95.56 89 ALA A C 1
ATOM 728 O O . ALA A 1 89 ? 11.181 12.950 -15.216 1.00 95.56 89 ALA A O 1
ATOM 729 N N . VAL A 1 90 ? 11.040 11.036 -14.050 1.00 94.81 90 VAL A N 1
ATOM 730 C CA . VAL A 1 90 ? 10.749 10.206 -15.220 1.00 94.81 90 VAL A CA 1
ATOM 731 C C . VAL A 1 90 ? 9.306 10.455 -15.642 1.00 94.81 90 VAL A C 1
ATOM 733 O O . VAL A 1 90 ? 8.359 10.235 -14.887 1.00 94.81 90 VAL A O 1
ATOM 736 N N . THR A 1 91 ? 9.116 10.920 -16.876 1.00 95.25 91 THR A N 1
ATOM 737 C CA . THR A 1 91 ? 7.764 11.173 -17.385 1.00 95.25 91 THR A CA 1
ATOM 738 C C . THR A 1 91 ? 7.005 9.860 -17.625 1.00 95.25 91 THR A C 1
ATOM 740 O O . THR A 1 91 ? 7.630 8.858 -17.989 1.00 95.25 91 THR A O 1
ATOM 743 N N . PRO A 1 92 ? 5.659 9.858 -17.554 1.00 95.62 92 PRO A N 1
ATOM 744 C CA . PRO A 1 92 ? 4.859 8.674 -17.878 1.00 95.62 92 PRO A CA 1
ATOM 745 C C . PRO A 1 92 ? 5.167 8.115 -19.274 1.00 95.62 92 PRO A C 1
ATOM 747 O O . PRO A 1 92 ? 5.249 6.906 -19.470 1.00 95.62 92 PRO A O 1
ATOM 750 N N . LYS A 1 93 ? 5.404 8.998 -20.256 1.00 96.56 93 LYS A N 1
ATOM 751 C CA . LYS A 1 93 ? 5.780 8.609 -21.622 1.00 96.56 93 LYS A CA 1
ATOM 752 C C . LYS A 1 93 ? 7.119 7.869 -21.646 1.00 96.56 93 LYS A C 1
ATOM 754 O O . LYS A 1 93 ? 7.228 6.841 -22.311 1.00 96.56 93 LYS A O 1
ATOM 759 N N . THR A 1 94 ? 8.117 8.384 -20.929 1.00 94.69 94 THR A N 1
ATOM 760 C CA . THR A 1 94 ? 9.444 7.765 -20.820 1.00 94.69 94 THR A CA 1
ATOM 761 C C . THR A 1 94 ? 9.356 6.408 -20.129 1.00 94.69 94 THR A C 1
ATOM 763 O O . THR A 1 94 ? 9.863 5.424 -20.658 1.00 94.69 94 THR A O 1
ATOM 766 N N . PHE A 1 95 ? 8.649 6.326 -18.999 1.00 96.25 95 PHE A N 1
ATOM 767 C CA . PHE A 1 95 ? 8.461 5.073 -18.268 1.00 96.25 95 PHE A CA 1
ATOM 768 C C . PHE A 1 95 ? 7.740 4.017 -19.115 1.00 96.25 95 PHE A C 1
ATOM 770 O O . PHE A 1 95 ? 8.169 2.866 -19.185 1.00 96.25 95 PHE A O 1
ATOM 777 N N . LYS A 1 96 ? 6.683 4.418 -19.834 1.00 96.19 96 LYS A N 1
ATOM 778 C CA . LYS A 1 96 ? 5.963 3.531 -20.757 1.00 96.1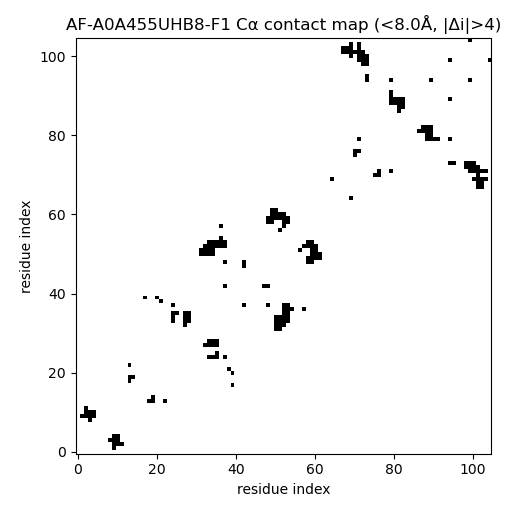9 96 LYS A CA 1
ATOM 779 C C . LYS A 1 96 ? 6.865 2.992 -21.865 1.00 96.19 96 LYS A C 1
ATOM 781 O O . LYS A 1 96 ? 6.737 1.829 -22.232 1.00 96.19 96 LYS A O 1
ATOM 786 N N . ALA A 1 97 ? 7.770 3.821 -22.387 1.00 95.88 97 ALA A N 1
ATOM 787 C CA . ALA A 1 97 ? 8.732 3.406 -23.404 1.00 95.88 97 ALA A CA 1
ATOM 788 C C . ALA A 1 97 ? 9.804 2.452 -22.847 1.00 95.88 97 ALA A C 1
ATOM 790 O O . ALA A 1 97 ? 10.184 1.509 -23.535 1.00 95.88 97 ALA A O 1
ATOM 791 N N . LEU A 1 98 ? 10.255 2.663 -21.605 1.00 94.50 98 LEU A N 1
ATOM 792 C CA . LEU A 1 98 ? 11.203 1.778 -20.917 1.00 94.50 98 LEU A CA 1
ATOM 793 C C . LEU A 1 98 ? 10.613 0.380 -20.660 1.00 94.50 98 LEU A C 1
ATOM 795 O O . LEU A 1 98 ? 11.341 -0.614 -20.670 1.00 94.50 98 LEU A O 1
ATOM 799 N N . ASN A 1 99 ? 9.295 0.321 -20.448 1.00 95.62 99 ASN A N 1
ATOM 800 C CA . ASN A 1 99 ? 8.511 -0.885 -20.185 1.00 95.62 99 ASN A CA 1
ATOM 801 C C . ASN A 1 99 ? 9.182 -1.841 -19.173 1.00 95.62 99 ASN A C 1
ATOM 803 O O . ASN A 1 99 ? 9.607 -2.945 -19.537 1.00 95.62 99 ASN A O 1
ATOM 807 N N . PRO A 1 100 ? 9.321 -1.438 -17.899 1.00 94.69 100 PRO A N 1
ATOM 808 C CA . PRO A 1 100 ? 10.029 -2.239 -16.902 1.00 94.69 100 PRO A CA 1
ATOM 809 C C . PRO A 1 100 ? 9.339 -3.585 -16.655 1.00 94.69 100 PRO A C 1
ATOM 811 O O . PRO A 1 100 ? 10.022 -4.602 -16.557 1.00 94.69 100 PRO A O 1
ATOM 814 N N . ALA A 1 101 ? 8.000 -3.597 -16.646 1.00 95.62 101 ALA A N 1
ATOM 815 C CA . ALA A 1 101 ? 7.159 -4.797 -16.673 1.00 95.62 101 ALA A CA 1
ATOM 816 C C . ALA A 1 101 ? 7.528 -5.846 -15.608 1.00 95.62 101 ALA A C 1
ATOM 818 O O . ALA A 1 101 ? 7.676 -7.028 -15.910 1.00 95.62 101 ALA A O 1
ATOM 819 N N . GLY A 1 102 ? 7.720 -5.402 -14.366 1.00 95.69 102 GLY A N 1
ATOM 820 C CA . GLY A 1 102 ? 8.085 -6.281 -13.257 1.00 95.69 102 GLY A CA 1
ATOM 821 C C . GLY A 1 102 ? 9.580 -6.335 -12.962 1.00 95.69 102 GLY A C 1
ATOM 822 O O . GLY A 1 102 ? 9.962 -6.917 -11.957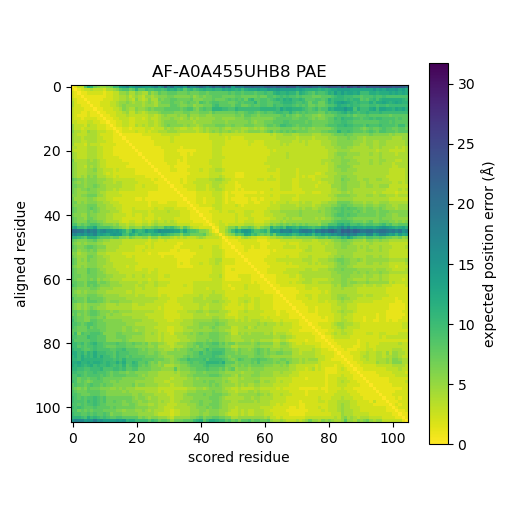 1.00 95.69 102 GLY A O 1
ATOM 823 N N . ARG A 1 103 ? 10.434 -5.712 -13.782 1.00 95.50 103 ARG A N 1
ATOM 824 C CA . ARG A 1 103 ? 11.879 -5.618 -13.528 1.00 95.50 103 ARG A CA 1
ATOM 825 C C . ARG A 1 103 ? 12.210 -4.499 -12.540 1.00 95.50 103 ARG A C 1
ATOM 827 O O . ARG A 1 103 ? 11.490 -3.499 -12.467 1.00 95.50 103 ARG A O 1
ATOM 834 N N . ALA A 1 104 ? 13.320 -4.677 -11.827 1.00 91.69 104 ALA A N 1
ATOM 835 C CA . ALA A 1 104 ? 13.956 -3.620 -11.047 1.00 91.69 104 ALA A CA 1
ATOM 836 C C . ALA A 1 104 ? 14.500 -2.513 -11.970 1.00 91.69 104 ALA A C 1
ATOM 838 O O . ALA A 1 104 ? 14.862 -2.791 -13.119 1.00 91.69 104 ALA A O 1
ATOM 839 N N . LEU A 1 105 ? 14.528 -1.282 -11.455 1.00 84.12 105 LEU A N 1
ATOM 840 C CA . LEU A 1 105 ? 14.961 -0.059 -12.135 1.00 84.12 105 LEU A CA 1
ATOM 841 C C . LEU A 1 105 ? 16.137 0.586 -11.413 1.00 84.12 105 LEU A C 1
ATOM 843 O O . LEU A 1 105 ? 16.151 0.500 -10.164 1.00 84.12 105 LEU A O 1
#

Solvent-accessible surface area (backbone atoms only — not comparable to full-atom values): 6529 Å² total; per-residue (Å²): 135,92,60,54,43,98,85,68,44,64,58,73,85,60,91,48,75,64,51,47,48,57,58,51,27,59,73,25,60,92,44,82,63,16,30,63,46,64,46,77,69,59,60,68,69,79,55,89,75,47,55,30,11,23,93,91,26,69,79,25,39,95,70,81,56,86,82,64,56,42,76,37,32,78,94,68,34,90,68,68,58,52,42,89,91,78,64,48,68,44,46,71,69,56,45,58,71,66,54,49,66,17,41,89,131

Secondary structure (DSSP, 8-state):
---B-TTSSBS----SHHHHHHHHHHHTTTSTT--TT--HHHHHTSS--PSP-SSS-TT--SSS-TTS--S--TTT-S---B-TTT-PBPPHHHHHHH--TT---

Mean predicted aligned error: 4.61 Å

Organism: NCBI:txid115553

Sequence (105 aa):
MDFRDKDGEPLIKWNTPEEAFDAWRECTRGQLCDYTGMSYEKLSGGSGIQWPCNEQYPHGREHLYSDYVFRTFYDTAENFGHDLDTGAAVTPKTFKALNPAGRAL

pLDDT: mean 93.68, std 3.68, range [71.88, 97.62]